Protein AF-A0A0A9D2J5-F1 (afdb_monomer_lite)

Radius of gyration: 29.18 Å; chains: 1; bounding box: 67×27×82 Å

Organism: Arundo donax (NCBI:txid35708)

Foldseek 3Di:
DDLVVVLVVLVVVLVVLVCVLVVCCVVLPDDDDPDPPDDDPVRPDPPVPVPDDDDDDDDPDDDDDPPPPDPPDDPDPDNDPSVVVSVVSVVVSVVSVVVSVVSVVPPPPQDVVNVVVVD

Structure (mmCIF, N/CA/C/O backbone):
data_AF-A0A0A9D2J5-F1
#
_entry.id   AF-A0A0A9D2J5-F1
#
loop_
_atom_site.group_PDB
_atom_site.id
_atom_site.type_symbol
_atom_site.label_atom_id
_atom_site.label_alt_id
_atom_site.label_comp_id
_atom_site.label_asym_id
_atom_site.label_entity_id
_atom_site.label_seq_id
_atom_site.pdbx_PDB_ins_code
_atom_site.Cartn_x
_atom_site.Cartn_y
_atom_site.Cartn_z
_atom_site.occupancy
_atom_site.B_iso_or_equiv
_atom_site.auth_seq_id
_atom_site.auth_comp_id
_atom_site.auth_asym_id
_atom_site.auth_atom_id
_atom_site.pdbx_PDB_model_num
ATOM 1 N N . MET A 1 1 ? 5.545 9.152 -17.303 1.00 72.62 1 MET A N 1
ATOM 2 C CA . MET A 1 1 ? 6.116 9.097 -15.942 1.00 72.62 1 MET A CA 1
ATOM 3 C C . MET A 1 1 ? 7.124 7.967 -15.916 1.00 72.62 1 MET A C 1
ATOM 5 O O . MET A 1 1 ? 6.853 6.948 -16.540 1.00 72.62 1 MET A O 1
ATOM 9 N N . ASP A 1 2 ? 8.265 8.151 -15.259 1.00 88.00 2 ASP A N 1
ATOM 10 C CA . ASP A 1 2 ? 9.249 7.078 -15.087 1.00 88.00 2 ASP A CA 1
ATOM 11 C C . ASP A 1 2 ? 8.707 5.991 -14.137 1.00 88.00 2 ASP A C 1
ATOM 13 O O . ASP A 1 2 ? 7.844 6.268 -13.295 1.00 88.00 2 ASP A O 1
ATOM 17 N N . ILE A 1 3 ? 9.156 4.744 -14.294 1.00 83.62 3 ILE A N 1
ATOM 18 C CA . ILE A 1 3 ? 8.702 3.625 -13.455 1.00 83.62 3 ILE A CA 1
ATOM 19 C C . ILE A 1 3 ? 9.200 3.744 -12.010 1.00 83.62 3 ILE A C 1
ATOM 21 O O . ILE A 1 3 ? 8.486 3.370 -11.080 1.00 83.62 3 ILE A O 1
ATOM 25 N N . ILE A 1 4 ? 10.371 4.349 -11.801 1.00 85.38 4 ILE A N 1
ATOM 26 C CA . ILE A 1 4 ? 10.908 4.623 -10.467 1.00 85.38 4 ILE A CA 1
ATOM 27 C C . ILE A 1 4 ? 10.056 5.689 -9.771 1.00 85.38 4 ILE A C 1
ATOM 29 O O . ILE A 1 4 ? 9.736 5.536 -8.593 1.00 85.38 4 ILE A O 1
ATOM 33 N N . THR A 1 5 ? 9.605 6.724 -10.491 1.00 90.94 5 THR A N 1
ATOM 34 C CA . THR A 1 5 ? 8.662 7.714 -9.938 1.00 90.94 5 THR A CA 1
ATOM 35 C C . THR A 1 5 ? 7.333 7.064 -9.544 1.00 90.94 5 THR A C 1
ATOM 37 O O . THR A 1 5 ? 6.825 7.334 -8.459 1.00 90.94 5 THR A O 1
ATOM 40 N N . GLN A 1 6 ? 6.803 6.157 -10.372 1.00 89.88 6 GLN A N 1
ATOM 41 C CA . GLN A 1 6 ? 5.573 5.417 -10.055 1.00 89.88 6 GLN A CA 1
ATOM 42 C C . GLN A 1 6 ? 5.732 4.513 -8.825 1.00 89.88 6 GLN A C 1
ATOM 44 O O . GLN A 1 6 ? 4.824 4.446 -8.002 1.00 89.88 6 GLN A O 1
ATOM 49 N N . LEU A 1 7 ? 6.882 3.852 -8.656 1.00 92.00 7 LEU A N 1
ATOM 50 C CA . LEU A 1 7 ? 7.167 3.049 -7.461 1.00 92.00 7 LEU A CA 1
ATOM 51 C C . LEU A 1 7 ? 7.206 3.897 -6.187 1.00 92.00 7 LEU A C 1
ATOM 53 O O . LEU A 1 7 ? 6.653 3.494 -5.164 1.00 92.00 7 LEU A O 1
ATOM 57 N N . GLN A 1 8 ? 7.833 5.071 -6.247 1.00 92.06 8 GLN A N 1
ATOM 58 C CA . GLN A 1 8 ? 7.890 5.994 -5.112 1.00 92.06 8 GLN A CA 1
ATOM 59 C C . GLN A 1 8 ? 6.495 6.495 -4.726 1.00 92.06 8 GLN A C 1
ATOM 61 O O . GLN A 1 8 ? 6.142 6.498 -3.546 1.00 92.06 8 GLN A O 1
ATOM 66 N N . GLU A 1 9 ? 5.682 6.868 -5.714 1.00 93.31 9 GLU A N 1
ATOM 67 C CA . GLU A 1 9 ? 4.307 7.309 -5.484 1.00 93.31 9 GLU A CA 1
ATOM 68 C C . GLU A 1 9 ? 3.436 6.177 -4.916 1.00 93.31 9 GLU A C 1
ATOM 70 O O . GLU A 1 9 ? 2.738 6.380 -3.921 1.00 93.31 9 GLU A O 1
ATOM 75 N N . GLN A 1 10 ? 3.555 4.959 -5.458 1.00 93.44 10 GLN A N 1
ATOM 76 C CA . GLN A 1 10 ? 2.813 3.790 -4.979 1.00 93.44 10 GLN A CA 1
ATOM 77 C C . GLN A 1 10 ? 3.193 3.400 -3.542 1.00 93.44 10 GLN A C 1
ATOM 79 O O . GLN A 1 10 ? 2.319 3.012 -2.763 1.00 93.44 10 GLN A O 1
ATOM 84 N N . LEU A 1 11 ? 4.472 3.518 -3.162 1.00 93.25 11 LEU A N 1
ATOM 85 C CA . LEU A 1 11 ? 4.921 3.299 -1.781 1.00 93.25 11 LEU A CA 1
ATOM 86 C C . LEU A 1 11 ? 4.365 4.354 -0.823 1.00 93.25 11 LEU A C 1
ATOM 88 O O . LEU A 1 11 ? 3.967 4.023 0.298 1.00 93.25 11 LEU A O 1
ATOM 92 N N . ASN A 1 12 ? 4.312 5.612 -1.256 1.00 94.19 12 ASN A N 1
ATOM 93 C CA . ASN A 1 12 ? 3.734 6.692 -0.469 1.00 94.19 12 ASN A CA 1
ATOM 94 C C . ASN A 1 12 ? 2.222 6.483 -0.262 1.00 94.19 12 ASN A C 1
ATOM 96 O O . ASN A 1 12 ? 1.739 6.565 0.867 1.00 94.19 12 ASN A O 1
ATOM 100 N N . GLU A 1 13 ? 1.490 6.115 -1.320 1.00 93.31 13 GLU A N 1
ATOM 101 C CA . GLU A 1 13 ? 0.069 5.749 -1.246 1.00 93.31 13 GLU A CA 1
ATOM 102 C C . GLU A 1 13 ? -0.148 4.582 -0.272 1.00 93.31 13 GLU A C 1
ATOM 104 O O . GLU A 1 13 ? -0.966 4.678 0.644 1.00 93.31 13 GLU A O 1
ATOM 109 N N . MET A 1 14 ? 0.632 3.504 -0.409 1.00 91.88 14 MET A N 1
ATOM 110 C CA . MET A 1 14 ? 0.515 2.330 0.458 1.00 91.88 14 MET A CA 1
ATOM 111 C C . MET A 1 14 ? 0.788 2.678 1.926 1.00 91.88 14 MET A C 1
ATOM 113 O O . MET A 1 14 ? 0.089 2.191 2.814 1.00 91.88 14 MET A O 1
ATOM 117 N N . SER A 1 15 ? 1.750 3.568 2.181 1.00 90.50 15 SER A N 1
ATOM 118 C CA . SER A 1 15 ? 2.065 4.055 3.527 1.00 90.50 15 SER A CA 1
ATOM 119 C C . SER A 1 15 ? 0.897 4.835 4.134 1.00 90.50 15 SER A C 1
ATOM 121 O O . SER A 1 15 ? 0.511 4.569 5.274 1.00 90.50 15 SER A O 1
ATOM 123 N N . MET A 1 16 ? 0.282 5.748 3.375 1.00 91.94 16 MET A N 1
ATOM 124 C CA . MET A 1 16 ? -0.894 6.488 3.846 1.00 91.94 16 MET A CA 1
ATOM 125 C C . MET A 1 16 ? -2.078 5.557 4.113 1.00 91.94 16 MET A C 1
ATOM 1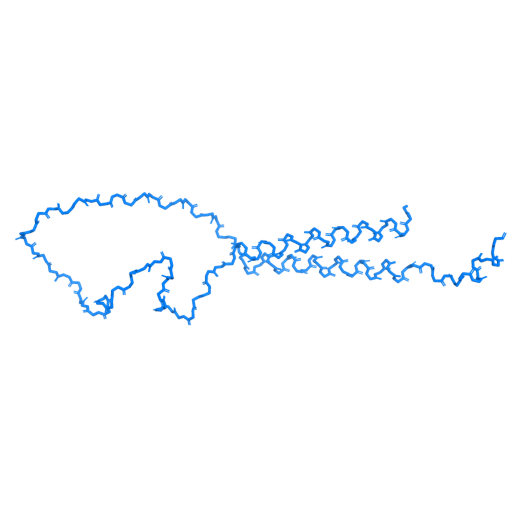27 O O . MET A 1 16 ? -2.725 5.670 5.155 1.00 91.94 16 MET A O 1
ATOM 131 N N . VAL A 1 17 ? -2.357 4.622 3.200 1.00 91.06 17 VAL A N 1
ATOM 132 C CA . VAL A 1 17 ? -3.449 3.650 3.354 1.00 91.06 17 VAL A CA 1
ATOM 133 C C . VAL A 1 17 ? -3.217 2.797 4.598 1.00 91.06 17 VAL A C 1
ATOM 135 O O . VAL A 1 17 ? -4.124 2.666 5.419 1.00 91.06 17 VAL A O 1
ATOM 138 N N . ALA A 1 18 ? -2.005 2.274 4.791 1.00 89.62 18 ALA A N 1
ATOM 139 C CA . ALA A 1 18 ? -1.669 1.451 5.945 1.00 89.62 18 ALA A CA 1
ATOM 140 C C . ALA A 1 18 ? -1.841 2.220 7.263 1.00 89.62 18 ALA A C 1
ATOM 142 O O . ALA A 1 18 ? -2.593 1.777 8.131 1.00 89.62 18 ALA A O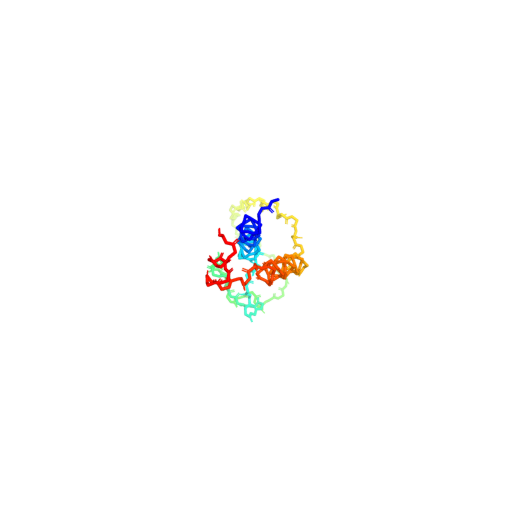 1
ATOM 143 N N . VAL A 1 19 ? -1.209 3.389 7.409 1.00 90.38 19 VAL A N 1
ATOM 144 C CA . VAL A 1 19 ? -1.257 4.165 8.662 1.00 90.38 19 VAL A CA 1
ATOM 145 C C . VAL A 1 19 ? -2.686 4.587 9.005 1.00 90.38 19 VAL A C 1
ATOM 147 O O . VAL A 1 19 ? -3.092 4.468 10.161 1.00 90.38 19 VAL A O 1
ATOM 150 N N . ASN A 1 20 ? -3.485 4.994 8.016 1.00 89.75 20 ASN A N 1
ATOM 151 C CA . ASN A 1 20 ? -4.892 5.327 8.243 1.00 89.75 20 ASN A CA 1
ATOM 152 C C . ASN A 1 20 ? -5.726 4.091 8.614 1.00 89.75 20 ASN A C 1
ATOM 154 O O . ASN A 1 20 ? -6.565 4.157 9.514 1.00 89.75 20 ASN A O 1
ATOM 158 N N . THR A 1 21 ? -5.472 2.946 7.977 1.00 85.88 21 THR A N 1
ATOM 159 C CA . THR A 1 21 ? -6.164 1.686 8.289 1.00 85.88 21 THR A CA 1
ATOM 160 C C . THR A 1 21 ? -5.871 1.237 9.719 1.00 85.88 21 THR A C 1
ATOM 162 O O . THR A 1 21 ? -6.793 0.977 10.488 1.00 85.88 21 THR A O 1
ATOM 165 N N . PHE A 1 22 ? -4.598 1.192 10.116 1.00 85.81 22 PHE A N 1
ATOM 166 C CA . PHE A 1 22 ? -4.214 0.779 11.467 1.00 85.81 22 PHE A CA 1
ATOM 167 C C . PHE A 1 22 ? -4.609 1.810 12.527 1.00 85.81 22 PHE A C 1
ATOM 169 O O . PHE A 1 22 ? -5.030 1.426 13.617 1.00 85.81 22 PHE A O 1
ATOM 176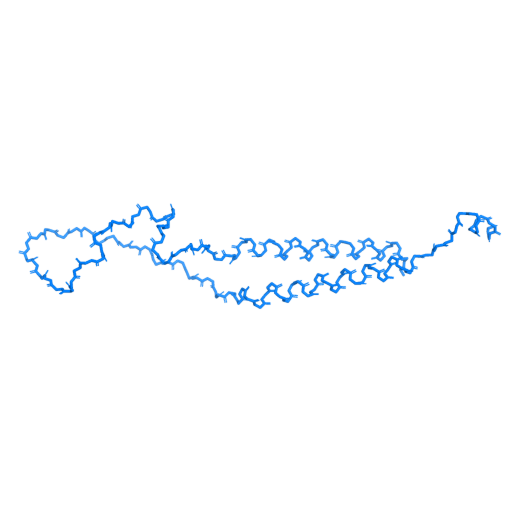 N N . GLY A 1 23 ? -4.506 3.104 12.220 1.00 85.69 23 GLY A N 1
ATOM 177 C CA . GLY A 1 23 ? -4.887 4.175 13.138 1.00 85.69 23 GLY A CA 1
ATOM 178 C C . GLY A 1 23 ? -6.385 4.180 13.442 1.00 85.69 23 GLY A C 1
ATOM 179 O O . GLY A 1 23 ? -6.771 4.275 14.605 1.00 85.69 23 GLY A O 1
ATOM 180 N N . THR A 1 24 ? -7.231 4.015 12.420 1.00 83.12 24 THR A N 1
ATOM 181 C CA . THR A 1 24 ? -8.692 3.919 12.608 1.00 83.12 24 THR A CA 1
ATOM 182 C C . THR A 1 24 ? -9.082 2.653 13.366 1.00 83.12 24 THR A C 1
ATOM 184 O O . THR A 1 24 ? -9.884 2.723 14.290 1.00 83.12 24 THR A O 1
ATOM 187 N N . LEU A 1 25 ? -8.442 1.518 13.070 1.00 82.88 25 LEU A N 1
ATOM 188 C CA . LEU A 1 25 ? -8.645 0.276 13.819 1.00 82.88 25 LEU A CA 1
ATOM 189 C C . LEU A 1 25 ? -8.306 0.410 15.306 1.00 82.88 25 LEU A C 1
ATOM 191 O O . LEU A 1 25 ? -9.062 -0.066 16.142 1.00 82.88 25 LEU A O 1
ATOM 195 N N . GLN A 1 26 ? -7.187 1.049 15.649 1.00 81.88 26 GLN A N 1
ATOM 196 C CA . GLN A 1 26 ? -6.786 1.215 17.050 1.00 81.88 26 GLN A CA 1
ATOM 197 C C . GLN A 1 26 ? -7.664 2.219 17.794 1.00 81.88 26 GLN A C 1
ATOM 199 O O . GLN A 1 26 ? -7.969 2.012 18.965 1.00 81.88 26 GLN A O 1
ATOM 204 N N . ARG A 1 27 ? -8.055 3.310 17.126 1.00 82.00 27 ARG A N 1
ATOM 205 C CA . ARG A 1 27 ? -8.852 4.371 17.745 1.00 82.00 27 ARG A CA 1
ATOM 206 C C . ARG A 1 27 ? -10.296 3.945 17.974 1.00 82.00 27 ARG A C 1
ATOM 208 O O . ARG A 1 27 ? -10.861 4.269 19.012 1.00 82.00 27 ARG A O 1
ATOM 215 N N . ASP A 1 28 ? -10.881 3.267 16.993 1.00 77.56 28 ASP A N 1
ATOM 216 C CA . ASP A 1 28 ? -12.315 2.995 16.976 1.00 77.56 28 ASP A CA 1
ATOM 217 C C . ASP A 1 28 ? -12.645 1.578 17.490 1.00 77.56 28 ASP A C 1
ATOM 219 O O . ASP A 1 28 ? -13.816 1.216 17.567 1.00 77.56 28 ASP A O 1
ATOM 223 N N . ALA A 1 29 ? -11.647 0.771 17.885 1.00 71.62 29 ALA A N 1
ATOM 224 C CA . ALA A 1 29 ? -11.882 -0.556 18.452 1.00 71.62 29 ALA A CA 1
ATOM 225 C C . ALA A 1 29 ? -12.644 -0.479 19.791 1.00 71.62 29 ALA A C 1
ATOM 227 O O . ALA A 1 29 ? -12.196 0.202 20.720 1.00 71.62 29 ALA A O 1
ATOM 228 N N . PRO A 1 30 ? -13.762 -1.217 19.944 1.00 70.31 30 PRO A N 1
ATOM 229 C CA . PRO A 1 30 ? -14.464 -1.284 21.212 1.00 70.31 30 PRO A CA 1
ATOM 230 C C . PRO A 1 30 ? -13.592 -1.995 22.260 1.00 70.31 30 PRO A C 1
ATOM 232 O O . PRO A 1 30 ? -12.802 -2.881 21.912 1.00 70.31 30 PRO A O 1
ATOM 235 N N . PRO A 1 31 ? -13.750 -1.670 23.555 1.00 70.94 31 PRO A N 1
ATOM 236 C CA . PRO A 1 31 ? -13.042 -2.369 24.616 1.00 70.94 31 PRO A CA 1
ATOM 237 C C . PRO A 1 31 ? -13.336 -3.869 24.558 1.00 70.94 31 PRO A C 1
ATOM 239 O O . PRO A 1 31 ? -14.487 -4.298 24.661 1.00 70.94 31 PRO A O 1
ATOM 242 N N . VAL A 1 32 ? -12.290 -4.686 24.438 1.00 72.38 32 VAL A N 1
ATOM 243 C CA . VAL A 1 32 ? -12.433 -6.142 24.511 1.00 72.38 32 VAL A CA 1
ATOM 244 C C . VAL A 1 32 ? -12.791 -6.515 25.951 1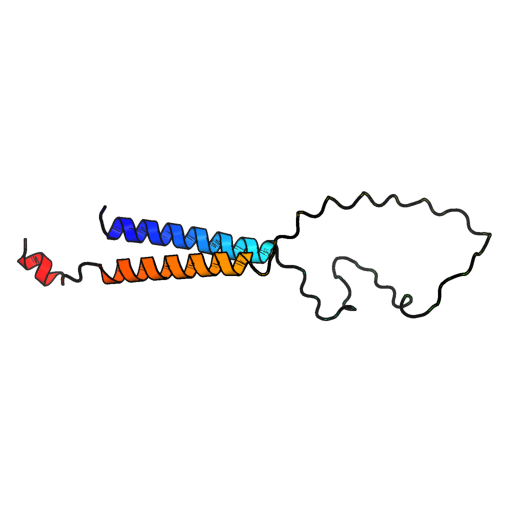.00 72.38 32 VAL A C 1
ATOM 246 O O . VAL A 1 32 ? -11.975 -6.404 26.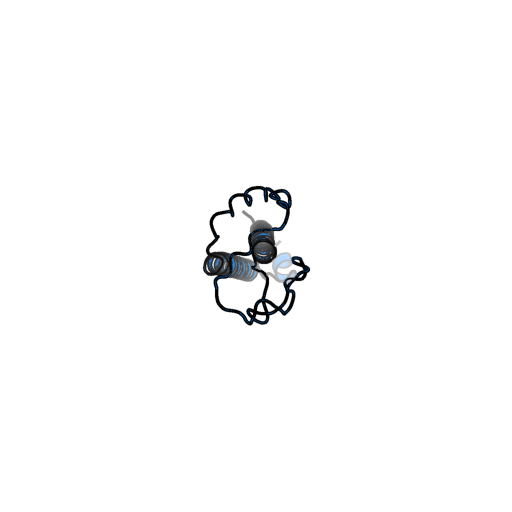867 1.00 72.38 32 VAL A O 1
ATOM 249 N N . ARG A 1 33 ? -14.038 -6.938 26.172 1.00 71.69 33 ARG A N 1
ATOM 250 C CA . ARG A 1 33 ? -14.508 -7.484 27.451 1.00 71.69 33 ARG A CA 1
ATOM 251 C C . ARG A 1 33 ? -14.277 -8.997 27.434 1.00 71.69 33 ARG A C 1
ATOM 253 O O . ARG A 1 33 ? -14.850 -9.685 26.597 1.00 71.69 33 ARG A O 1
ATOM 260 N N . LEU A 1 34 ? -13.476 -9.530 28.364 1.00 73.06 34 LEU A N 1
ATOM 261 C CA . LEU A 1 34 ? -13.289 -10.988 28.498 1.00 73.06 34 LEU A CA 1
ATOM 262 C C . LEU A 1 34 ? -14.589 -11.714 28.894 1.00 73.06 34 LEU A C 1
ATOM 264 O O . LEU A 1 34 ? -14.742 -12.905 28.645 1.00 73.06 34 LEU A O 1
ATOM 268 N N . SER A 1 35 ? -15.519 -10.996 29.524 1.00 66.50 35 SER A N 1
ATOM 269 C CA . SER A 1 35 ? -16.842 -11.477 29.924 1.00 66.50 35 SER A CA 1
ATOM 270 C C . SER A 1 35 ? -17.748 -10.284 30.230 1.00 66.50 35 SER A C 1
ATOM 272 O O . SER A 1 35 ? -17.239 -9.237 30.640 1.00 66.50 35 SER A O 1
ATOM 274 N N . ASN A 1 36 ? -19.071 -10.454 30.128 1.00 66.62 36 ASN A N 1
ATOM 275 C CA . ASN A 1 36 ? -20.054 -9.420 30.490 1.00 66.62 36 ASN A CA 1
ATOM 276 C C . ASN A 1 36 ? -19.892 -8.876 31.920 1.00 66.62 36 ASN A C 1
ATOM 278 O O . ASN A 1 36 ? -20.292 -7.749 32.183 1.00 66.62 36 ASN A O 1
ATOM 282 N N . SER A 1 37 ? -19.312 -9.657 32.832 1.00 63.44 37 SER A N 1
ATOM 283 C CA . SER A 1 37 ? -19.140 -9.288 34.243 1.00 63.44 37 SER A CA 1
ATOM 284 C C . SER A 1 37 ? -17.726 -8.819 34.594 1.00 63.44 37 SER A C 1
ATOM 286 O O . SER A 1 37 ? -17.422 -8.656 35.773 1.00 63.44 37 SER A O 1
ATOM 288 N N . TYR A 1 38 ? -16.837 -8.619 33.613 1.00 62.44 38 TYR A N 1
ATOM 289 C CA . TYR A 1 38 ? -15.511 -8.084 33.919 1.00 62.44 38 TYR A CA 1
ATOM 290 C C . TYR A 1 38 ? -15.660 -6.608 34.325 1.00 62.44 38 TYR A C 1
ATOM 292 O O . TYR A 1 38 ? -16.338 -5.868 33.607 1.00 62.44 38 TYR A O 1
ATOM 300 N N . PRO A 1 39 ? -15.064 -6.156 35.442 1.00 61.09 39 PRO A N 1
ATOM 301 C CA . PRO A 1 39 ? -15.120 -4.756 35.853 1.00 61.09 39 PRO A CA 1
ATOM 302 C C . PRO A 1 39 ? -14.506 -3.868 34.767 1.00 61.09 39 PRO A C 1
ATOM 304 O O . PRO A 1 39 ? -13.524 -4.232 34.112 1.00 61.09 39 PRO A O 1
ATOM 307 N N . ASP A 1 40 ? -15.120 -2.729 34.472 1.00 63.84 40 ASP A N 1
ATOM 308 C CA . ASP A 1 40 ? -14.488 -1.748 33.593 1.00 63.84 40 ASP A CA 1
ATOM 309 C C . ASP A 1 40 ? -13.375 -1.054 34.393 1.00 63.84 40 ASP A C 1
ATOM 311 O O . ASP A 1 40 ? -13.660 -0.505 35.455 1.00 63.84 40 ASP A O 1
ATOM 315 N N . PRO A 1 41 ? -12.104 -1.100 33.956 1.00 65.19 41 PRO A N 1
ATOM 316 C CA . PRO A 1 41 ? -11.017 -0.451 34.687 1.00 65.19 41 PRO A CA 1
ATOM 317 C C . PRO A 1 41 ? -11.203 1.072 34.791 1.00 65.19 41 PRO A C 1
ATOM 319 O O . PRO A 1 41 ? -10.632 1.687 35.689 1.00 65.19 41 PRO A O 1
ATOM 322 N N . LEU A 1 42 ? -12.008 1.674 33.907 1.00 66.00 42 LEU A N 1
ATOM 323 C CA . LEU A 1 42 ? -12.384 3.087 33.955 1.00 66.00 42 LEU A CA 1
ATOM 324 C C . LEU A 1 42 ? -13.677 3.332 34.750 1.00 66.00 42 LEU A C 1
ATOM 326 O O . LEU A 1 42 ? -13.990 4.484 35.045 1.00 66.00 42 LEU A O 1
ATOM 330 N N . ASN A 1 43 ? -14.401 2.273 35.136 1.00 58.69 43 ASN A N 1
ATOM 331 C CA . ASN A 1 43 ? -15.574 2.336 36.006 1.00 58.69 43 ASN A CA 1
ATOM 332 C C . ASN A 1 43 ? -15.279 1.596 37.329 1.00 58.69 43 ASN A C 1
ATOM 334 O O . ASN A 1 43 ? -15.634 0.423 37.477 1.00 58.69 43 ASN A O 1
ATOM 338 N N . PRO A 1 44 ? -14.642 2.262 38.312 1.00 55.16 44 PRO A N 1
ATOM 339 C CA . PRO A 1 44 ? -14.086 1.639 39.518 1.00 55.16 44 PRO A CA 1
ATOM 340 C C . PRO A 1 44 ? -15.115 1.047 40.501 1.00 55.16 44 PRO A C 1
ATOM 342 O O . PRO A 1 44 ? -14.751 0.739 41.632 1.00 55.16 44 PRO A O 1
ATOM 345 N N . ASN A 1 45 ? -16.384 0.868 40.116 1.00 54.03 45 ASN A N 1
ATOM 346 C CA . ASN A 1 45 ? -17.402 0.342 41.017 1.00 54.03 45 ASN A CA 1
ATOM 347 C C . ASN A 1 45 ? -18.383 -0.643 40.357 1.00 54.03 45 ASN A C 1
ATOM 349 O O . ASN A 1 45 ? -19.476 -0.249 39.950 1.00 54.03 45 ASN A O 1
ATOM 353 N N . PRO A 1 46 ? -18.078 -1.948 40.352 1.00 48.97 46 PRO A N 1
ATOM 354 C CA . PRO A 1 46 ? -19.077 -2.973 40.563 1.00 48.97 46 PRO A CA 1
ATOM 355 C C . PRO A 1 46 ? -19.013 -3.342 42.047 1.00 48.97 46 PRO A C 1
ATOM 357 O O . PRO A 1 46 ? -18.193 -4.163 42.458 1.00 48.97 46 PRO A O 1
ATOM 360 N N . SER A 1 47 ? -19.836 -2.714 42.888 1.00 48.69 47 SER A N 1
ATOM 361 C CA . SER A 1 47 ? -20.095 -3.314 44.198 1.00 48.69 47 SER A CA 1
ATOM 362 C C . SER A 1 47 ? -20.789 -4.663 43.941 1.00 48.69 47 SER A C 1
ATOM 364 O O . SER A 1 47 ? -21.770 -4.689 43.197 1.00 48.69 47 SER A O 1
ATOM 366 N N . PRO A 1 48 ? -20.301 -5.781 44.501 1.00 48.50 48 PRO A N 1
ATOM 367 C CA . PRO A 1 48 ? -20.807 -7.128 44.211 1.00 48.50 48 PRO A CA 1
ATOM 368 C C . PRO A 1 48 ? -22.225 -7.428 44.747 1.00 48.50 48 PRO A C 1
ATOM 370 O O . PRO A 1 48 ? -22.640 -8.583 44.746 1.00 48.50 48 PRO A O 1
ATOM 373 N N . ASP A 1 49 ? -22.995 -6.419 45.161 1.00 45.19 49 ASP A N 1
ATOM 374 C CA . ASP A 1 49 ? -24.330 -6.579 45.752 1.00 45.19 49 ASP A CA 1
ATOM 375 C C . ASP A 1 49 ? -25.501 -6.431 44.757 1.00 45.19 49 ASP A C 1
ATOM 377 O O . ASP A 1 49 ? -26.637 -6.748 45.106 1.00 45.19 49 ASP A O 1
ATOM 381 N N . ASP A 1 50 ? -25.265 -6.040 43.497 1.00 48.78 50 ASP A N 1
ATOM 382 C CA . ASP A 1 50 ? -26.337 -5.893 42.486 1.00 48.78 50 ASP A CA 1
ATOM 383 C C . ASP A 1 50 ? -26.622 -7.192 41.699 1.00 48.78 50 ASP A C 1
ATOM 385 O O . ASP A 1 50 ? -27.149 -7.182 40.596 1.00 48.78 50 ASP A O 1
ATOM 389 N N . ALA A 1 51 ? -26.246 -8.357 42.232 1.00 47.72 51 ALA A N 1
ATOM 390 C CA . ALA A 1 51 ? -26.605 -9.648 41.631 1.00 47.72 51 ALA A CA 1
ATOM 391 C C . ALA A 1 51 ? -27.788 -10.327 42.335 1.00 47.72 51 ALA A C 1
ATOM 393 O O . ALA A 1 51 ? -28.205 -11.413 41.931 1.00 47.72 51 ALA A O 1
ATOM 394 N N . SER A 1 52 ? -28.337 -9.749 43.409 1.00 41.56 52 SER A N 1
ATOM 395 C CA . SER A 1 52 ? -29.423 -10.387 44.159 1.00 41.56 52 SER A CA 1
ATOM 396 C C . SER A 1 52 ? -30.230 -9.398 45.002 1.00 41.56 52 SER A C 1
ATOM 398 O O . SER A 1 52 ? -30.004 -9.297 46.205 1.00 41.56 52 SER A O 1
ATOM 400 N N . LYS A 1 53 ? -31.248 -8.751 44.413 1.00 34.72 53 LYS A N 1
ATOM 401 C CA . LYS A 1 53 ? -32.571 -8.611 45.058 1.00 34.72 53 LYS A CA 1
ATOM 402 C C . LYS A 1 53 ? -33.652 -8.093 44.095 1.00 34.72 53 LYS A C 1
ATOM 404 O O . LYS A 1 53 ? -33.355 -7.267 43.238 1.00 34.72 53 LYS A O 1
ATOM 409 N N . PRO A 1 54 ? -34.908 -8.568 44.222 1.00 36.03 54 PRO A N 1
ATOM 410 C CA . PRO A 1 54 ? -36.019 -8.099 43.404 1.00 36.03 54 PRO A CA 1
ATOM 411 C C . PRO A 1 54 ? -36.366 -6.644 43.727 1.00 36.03 54 PRO A C 1
ATOM 413 O O . PRO A 1 54 ? -36.182 -6.174 44.849 1.00 36.03 54 PRO A O 1
ATOM 416 N N . GLN A 1 55 ? -36.920 -5.971 42.723 1.00 44.88 55 GLN A N 1
ATOM 417 C CA . GLN A 1 55 ? -37.549 -4.658 42.805 1.00 44.88 55 GLN A CA 1
ATOM 418 C C . GLN A 1 55 ? -38.488 -4.502 44.022 1.00 44.88 55 GLN A C 1
ATOM 420 O O . GLN A 1 55 ? -39.170 -5.444 44.420 1.00 44.88 55 GLN A O 1
ATOM 425 N N . ALA A 1 56 ? -38.590 -3.245 44.475 1.00 41.97 56 ALA A N 1
ATOM 426 C CA . ALA A 1 56 ? -39.563 -2.654 45.403 1.00 41.97 56 ALA A CA 1
ATOM 427 C C . ALA A 1 56 ? -39.276 -2.759 46.915 1.00 41.97 56 ALA A C 1
ATOM 429 O O . ALA A 1 56 ? -39.619 -3.740 47.565 1.00 41.97 56 ALA A O 1
ATOM 430 N N . GLN A 1 57 ? -38.813 -1.647 47.508 1.00 36.22 57 GLN A N 1
ATOM 431 C CA . GLN A 1 57 ? -39.321 -1.207 48.813 1.00 36.22 57 GLN A CA 1
ATOM 432 C C . GLN A 1 57 ? -39.086 0.292 49.055 1.00 36.22 57 GLN A C 1
ATOM 434 O O . GLN A 1 57 ? -37.964 0.785 49.132 1.00 36.22 57 GLN A O 1
ATOM 439 N N . THR A 1 58 ? -40.199 1.012 49.159 1.00 40.31 58 THR A N 1
ATOM 440 C CA . THR A 1 58 ? -40.326 2.394 49.620 1.00 40.31 58 THR A CA 1
ATOM 441 C C . THR A 1 58 ? -39.986 2.485 51.110 1.00 40.31 58 THR A C 1
ATOM 443 O O . THR A 1 58 ? -40.736 1.945 51.921 1.00 40.31 58 THR A O 1
ATOM 446 N N . ASN A 1 59 ? -38.931 3.214 51.484 1.00 35.09 59 ASN A N 1
ATOM 447 C CA . ASN A 1 59 ? -38.705 3.623 52.874 1.00 35.09 59 ASN A CA 1
ATOM 448 C C . ASN A 1 59 ? -38.850 5.154 53.004 1.00 35.09 59 ASN A C 1
ATOM 450 O O . ASN A 1 59 ? -38.019 5.891 52.468 1.00 35.09 59 ASN A O 1
ATOM 454 N N . PRO A 1 60 ? -39.892 5.654 53.696 1.00 41.62 60 PRO A N 1
ATOM 455 C CA . PRO A 1 60 ? -40.076 7.075 53.965 1.00 41.62 60 PRO A CA 1
ATOM 456 C C . PRO A 1 60 ? -39.233 7.472 55.185 1.00 41.62 60 PRO A C 1
ATOM 458 O O . PRO A 1 60 ? -39.604 7.158 56.313 1.00 41.62 60 PRO A O 1
ATOM 461 N N . GLY A 1 61 ? -38.090 8.142 54.990 1.00 45.72 61 GLY A N 1
ATOM 462 C CA . GLY A 1 61 ? -37.344 8.673 56.143 1.00 45.72 61 GLY A CA 1
ATOM 463 C C . GLY A 1 61 ? -35.852 8.976 56.007 1.00 45.72 61 GLY A C 1
ATOM 464 O O . GLY A 1 61 ? -35.190 9.044 57.036 1.00 45.72 61 GLY A O 1
ATOM 465 N N . ALA A 1 62 ? -35.296 9.176 54.808 1.00 37.56 62 ALA A N 1
ATOM 466 C CA . ALA A 1 62 ? -33.926 9.680 54.655 1.00 37.56 62 ALA A CA 1
ATOM 467 C C . ALA A 1 62 ? -33.931 11.015 53.885 1.00 37.56 62 ALA A C 1
ATOM 469 O O . ALA A 1 62 ? -34.688 11.140 52.918 1.00 37.56 62 ALA A O 1
ATOM 470 N N . PRO A 1 63 ? -33.138 12.024 54.305 1.00 45.53 63 PRO A N 1
ATOM 471 C CA . PRO A 1 63 ? -33.072 13.312 53.621 1.00 45.53 63 PRO A CA 1
ATOM 472 C C . PRO A 1 63 ? -32.582 13.124 52.175 1.00 45.53 63 PRO A C 1
ATOM 474 O O . PRO A 1 63 ? -31.764 12.234 51.925 1.00 45.53 63 PRO A O 1
ATOM 477 N N . PRO A 1 64 ? -33.064 13.930 51.212 1.00 42.06 64 PRO A N 1
ATOM 478 C CA . PRO A 1 64 ? -32.690 13.766 49.816 1.00 42.06 64 PRO A CA 1
ATOM 479 C C . PRO A 1 64 ? -31.190 14.033 49.660 1.00 42.06 64 PRO A C 1
ATOM 481 O O . PRO A 1 64 ? -30.715 15.141 49.910 1.00 42.06 64 PRO A O 1
ATOM 484 N N . ALA A 1 65 ? -30.438 13.013 49.243 1.00 50.41 65 ALA A N 1
ATOM 485 C CA . ALA A 1 65 ? -29.112 13.231 48.688 1.00 50.41 65 ALA A CA 1
ATOM 486 C C . ALA A 1 65 ? -29.270 14.092 47.420 1.00 50.41 65 ALA A C 1
ATOM 488 O O . ALA A 1 65 ? -30.204 13.854 46.644 1.00 50.41 65 ALA A O 1
ATOM 489 N N . PRO A 1 66 ? -28.417 15.108 47.206 1.00 42.38 66 PRO A N 1
ATOM 490 C CA . PRO A 1 66 ? -28.534 15.970 46.043 1.00 42.38 66 PRO A CA 1
ATOM 491 C C . PRO A 1 66 ? -28.434 15.121 44.775 1.00 42.38 66 PRO A C 1
ATOM 493 O O . PRO A 1 66 ? -27.509 14.324 44.622 1.00 42.38 66 PRO A O 1
ATOM 496 N N . LEU A 1 67 ? -29.409 15.299 43.883 1.00 42.00 67 LEU A N 1
ATOM 497 C CA . LEU A 1 67 ? -29.413 14.750 42.534 1.00 42.00 67 LEU A CA 1
ATOM 498 C C . LEU A 1 67 ? -28.087 15.130 41.865 1.00 42.00 67 LEU A C 1
ATOM 500 O O . LEU A 1 67 ? -27.896 16.284 41.478 1.00 42.00 67 LEU A O 1
ATOM 504 N N . GLN A 1 68 ? -27.154 14.184 41.750 1.00 49.50 68 GLN A N 1
ATOM 505 C CA . GLN A 1 68 ? -26.011 14.378 40.872 1.00 49.50 68 GLN A CA 1
ATOM 506 C C . GLN A 1 68 ? -26.550 14.361 39.447 1.00 49.50 68 GLN A C 1
ATOM 508 O O . GLN A 1 68 ? -26.889 13.316 38.896 1.00 49.50 68 GLN A O 1
ATOM 513 N N . VAL A 1 69 ? -26.688 15.558 38.883 1.00 39.28 69 VAL A N 1
ATOM 514 C CA . VAL A 1 69 ? -26.969 15.779 37.471 1.00 39.28 69 VAL A CA 1
ATOM 515 C C . VAL A 1 69 ? -25.768 15.224 36.710 1.00 39.28 69 VAL A C 1
ATOM 517 O O . VAL A 1 69 ? -24.755 15.903 36.564 1.00 39.28 69 VAL A O 1
ATOM 520 N N . GLN A 1 70 ? -25.840 13.959 36.288 1.00 48.47 70 GLN A N 1
ATOM 521 C CA . GLN A 1 70 ? -24.914 13.433 35.292 1.00 48.47 70 GLN A CA 1
ATOM 522 C C . GLN A 1 70 ? -25.065 14.318 34.048 1.00 48.47 70 GLN A C 1
ATOM 524 O O . GLN A 1 70 ? -26.187 14.453 33.545 1.00 48.47 70 GLN A O 1
ATOM 529 N N . PRO A 1 71 ? -23.991 14.971 33.568 1.00 50.56 71 PRO A N 1
ATOM 530 C CA . PRO A 1 71 ? -24.036 15.666 32.293 1.00 50.56 71 PRO A CA 1
ATOM 531 C C . PRO A 1 71 ? -24.520 14.677 31.225 1.00 50.56 71 PRO A C 1
ATOM 533 O O . PRO A 1 71 ? -24.101 13.515 31.264 1.00 50.56 71 PRO A O 1
ATOM 536 N N . PRO A 1 72 ? -25.400 15.087 30.295 1.00 51.41 72 PRO A N 1
ATOM 537 C CA . PRO A 1 72 ? -25.807 14.219 29.201 1.00 51.41 72 PRO A CA 1
ATOM 538 C C . PRO A 1 72 ? -24.548 13.705 28.506 1.00 51.41 72 PRO A C 1
ATOM 540 O O . PRO A 1 72 ? -23.670 14.497 28.151 1.00 51.41 72 PRO A O 1
ATOM 543 N N . ALA A 1 73 ? -24.441 12.380 28.373 1.00 55.62 73 ALA A N 1
ATOM 544 C CA . ALA A 1 73 ? -23.351 11.760 27.639 1.00 55.62 73 ALA A CA 1
ATOM 545 C C . ALA A 1 73 ? -23.223 12.473 26.281 1.00 55.62 73 ALA A C 1
ATOM 547 O O . ALA A 1 73 ? -24.250 12.691 25.625 1.00 55.62 73 ALA A O 1
ATOM 548 N N . PRO A 1 74 ? -22.010 12.892 25.869 1.00 58.81 74 PRO A N 1
ATOM 549 C CA . PRO A 1 74 ? -21.828 13.488 24.556 1.00 58.81 74 PRO A CA 1
ATOM 550 C C . PRO A 1 74 ? -22.424 12.541 23.508 1.00 58.81 74 PRO A C 1
ATOM 552 O O . PRO A 1 74 ? -22.311 11.321 23.676 1.00 58.81 74 PRO A O 1
ATOM 555 N N . PRO A 1 75 ? -23.096 13.070 22.468 1.00 50.47 75 PRO A N 1
ATOM 556 C CA . PRO A 1 75 ? -23.710 12.248 21.439 1.00 50.47 75 PRO A CA 1
ATOM 557 C C . PRO A 1 75 ? -22.660 11.272 20.925 1.00 50.47 75 PRO A C 1
ATOM 559 O O . PRO A 1 75 ? -21.614 11.687 20.421 1.00 50.47 75 PRO A O 1
ATOM 562 N N . GLN A 1 76 ? -22.908 9.977 21.133 1.00 55.09 76 GLN A N 1
ATOM 563 C CA . GLN A 1 76 ? -22.016 8.959 20.613 1.00 55.09 76 GLN A CA 1
ATOM 564 C C . GLN A 1 76 ? -21.978 9.151 19.095 1.00 55.09 76 GLN A C 1
ATOM 566 O O . GLN A 1 76 ? -23.048 9.282 18.485 1.00 55.09 76 GLN A O 1
ATOM 571 N N . PRO A 1 77 ? -20.784 9.256 18.482 1.00 55.41 77 PRO A N 1
ATOM 572 C CA . PRO A 1 77 ? -20.700 9.340 17.036 1.00 55.41 77 PRO A CA 1
ATOM 573 C C . PRO A 1 77 ? -21.455 8.143 16.446 1.00 55.41 77 PRO A C 1
ATOM 575 O O . PRO A 1 77 ? -21.485 7.083 17.084 1.00 55.41 77 PRO A O 1
ATOM 578 N N . PRO A 1 78 ? -22.101 8.304 15.274 1.00 57.16 78 PRO A N 1
ATOM 579 C CA . PRO A 1 78 ? -22.783 7.198 14.617 1.00 57.16 78 PRO A CA 1
ATOM 580 C C . PRO A 1 78 ? -21.828 6.014 14.611 1.00 57.16 78 PRO A C 1
ATOM 582 O O . PRO A 1 78 ? -20.677 6.175 14.203 1.00 57.16 78 PRO A O 1
ATOM 585 N N . ALA A 1 79 ? -22.278 4.881 15.156 1.00 59.75 79 ALA A N 1
ATOM 586 C CA . ALA A 1 79 ? -21.468 3.681 15.227 1.00 59.75 79 ALA A CA 1
ATOM 587 C C . ALA A 1 79 ? -20.976 3.397 13.808 1.00 59.75 79 ALA A C 1
ATOM 589 O O . ALA A 1 79 ? -21.761 3.027 12.934 1.00 59.75 79 ALA A O 1
ATOM 590 N N . LEU A 1 80 ? -19.692 3.669 13.559 1.00 60.22 80 LEU A N 1
ATOM 591 C CA . LEU A 1 80 ? -19.026 3.202 12.358 1.00 60.22 80 LEU A CA 1
ATOM 592 C C . LEU A 1 80 ? -19.291 1.703 12.320 1.00 60.22 80 LEU A C 1
ATOM 594 O O . LEU A 1 80 ? -19.177 1.037 13.349 1.00 60.22 80 LEU A O 1
ATOM 598 N N . ASP A 1 81 ? -19.691 1.171 11.171 1.00 65.88 81 ASP A N 1
ATOM 599 C CA . ASP A 1 81 ? -19.757 -0.274 11.025 1.00 65.88 81 ASP A CA 1
ATOM 600 C C . ASP A 1 81 ? -18.318 -0.801 11.002 1.00 65.88 81 ASP A C 1
ATOM 602 O O . ASP A 1 81 ? -17.673 -0.932 9.957 1.00 65.88 81 ASP A O 1
ATOM 606 N N . LEU A 1 82 ? -17.780 -1.009 12.206 1.00 64.81 82 LEU A N 1
ATOM 607 C CA . LEU A 1 82 ? -16.408 -1.431 12.464 1.00 64.81 82 LEU A CA 1
ATOM 608 C C . LEU A 1 82 ? -16.132 -2.827 11.910 1.00 64.81 82 LEU A C 1
ATOM 610 O O . LEU A 1 82 ? -14.977 -3.236 11.873 1.00 64.81 82 LEU A O 1
ATOM 614 N N . SER A 1 83 ? -17.162 -3.553 11.479 1.00 71.31 83 SER A N 1
ATOM 615 C CA . SER A 1 83 ? -17.014 -4.849 10.821 1.00 71.31 83 SER A CA 1
ATOM 616 C C . SER A 1 83 ? -16.645 -4.671 9.344 1.00 71.31 83 SER A C 1
ATOM 618 O O . SER A 1 83 ? -15.729 -5.328 8.845 1.00 71.31 83 SER A O 1
ATOM 620 N N . GLU A 1 84 ? -17.302 -3.735 8.655 1.00 78.62 84 GLU A N 1
ATOM 621 C CA . GLU A 1 84 ? -17.172 -3.540 7.204 1.00 78.62 84 GLU A CA 1
ATOM 622 C C . GLU A 1 84 ? -16.060 -2.553 6.823 1.00 78.62 84 GLU A C 1
ATOM 624 O O . GLU A 1 84 ? -15.353 -2.733 5.821 1.00 78.62 84 GLU A O 1
ATOM 629 N N . HIS A 1 85 ? -15.853 -1.519 7.641 1.00 78.94 85 HIS A N 1
ATOM 630 C CA . HIS A 1 85 ? -14.836 -0.497 7.398 1.00 78.94 85 HIS A CA 1
ATOM 631 C C . HIS A 1 85 ? -13.402 -1.062 7.282 1.00 78.94 85 HIS A C 1
ATOM 633 O O . HIS A 1 85 ? -12.738 -0.806 6.270 1.00 78.94 85 HIS A O 1
ATOM 639 N N . PRO A 1 86 ? -12.896 -1.881 8.227 1.00 82.38 86 PRO A N 1
ATOM 640 C CA . PRO A 1 86 ? -11.553 -2.444 8.104 1.00 82.38 86 PRO A CA 1
ATOM 641 C C . PRO A 1 86 ? -11.429 -3.451 6.964 1.00 82.38 86 PRO A C 1
ATOM 643 O O . PRO A 1 86 ? -10.345 -3.620 6.404 1.00 82.38 86 PRO A O 1
ATOM 646 N N . LYS A 1 87 ? -12.527 -4.099 6.566 1.00 85.44 87 LYS A N 1
ATOM 647 C CA . LYS A 1 87 ? -12.534 -5.010 5.419 1.00 85.44 87 LYS A CA 1
ATOM 648 C C . LYS A 1 87 ? -12.348 -4.260 4.101 1.00 85.44 87 LYS A C 1
ATOM 650 O O . LYS A 1 87 ? -11.545 -4.663 3.263 1.00 85.44 87 LYS A O 1
ATOM 655 N N . THR A 1 88 ? -13.008 -3.114 3.962 1.00 86.19 88 THR A N 1
ATOM 656 C CA . THR A 1 88 ? -12.832 -2.220 2.810 1.00 86.19 88 THR A CA 1
ATOM 657 C C . THR A 1 88 ? -11.409 -1.653 2.751 1.00 86.19 88 THR A C 1
ATOM 659 O O . THR A 1 88 ? -10.765 -1.684 1.701 1.00 86.19 88 THR A O 1
ATOM 662 N N . MET A 1 89 ? -10.880 -1.199 3.890 1.00 83.69 89 MET A N 1
ATOM 663 C CA . MET A 1 89 ? -9.527 -0.639 3.987 1.00 83.69 89 MET A CA 1
ATOM 664 C C . MET A 1 89 ? -8.427 -1.686 3.744 1.00 83.69 89 MET A C 1
ATOM 666 O O . MET A 1 89 ? -7.470 -1.437 3.011 1.00 83.69 89 MET A O 1
ATOM 670 N N . SER A 1 90 ? -8.580 -2.893 4.295 1.00 85.75 90 SER A N 1
ATOM 671 C CA . SER A 1 90 ? -7.653 -4.003 4.031 1.00 85.75 90 SER A CA 1
ATOM 672 C C . SER A 1 90 ? -7.670 -4.432 2.563 1.00 85.75 90 SER A C 1
ATOM 674 O O . SER A 1 90 ? -6.610 -4.687 1.996 1.00 85.75 90 SER A O 1
ATOM 676 N N . HIS A 1 91 ? -8.834 -4.431 1.906 1.00 91.06 91 HIS A N 1
ATOM 677 C CA . HIS A 1 91 ? -8.914 -4.667 0.465 1.00 91.06 91 HIS A CA 1
ATOM 678 C C . HIS A 1 91 ? -8.157 -3.595 -0.337 1.00 91.06 91 HIS A C 1
ATOM 680 O O . HIS A 1 91 ? -7.421 -3.930 -1.267 1.00 91.06 91 HIS A O 1
ATOM 686 N N . ALA A 1 92 ? -8.269 -2.319 0.048 1.00 89.31 92 ALA A N 1
ATOM 687 C CA . ALA A 1 92 ? -7.501 -1.239 -0.571 1.00 89.31 92 ALA A CA 1
ATOM 688 C C . ALA A 1 92 ? -5.983 -1.446 -0.415 1.00 89.31 92 ALA A C 1
ATOM 690 O O . ALA A 1 92 ? -5.241 -1.283 -1.384 1.00 89.31 92 ALA A O 1
ATOM 691 N N . LEU A 1 93 ? -5.528 -1.888 0.763 1.00 90.38 93 LEU A N 1
ATOM 692 C CA . LEU A 1 93 ? -4.118 -2.206 1.004 1.00 90.38 93 LEU A CA 1
ATOM 693 C C . LEU A 1 93 ? -3.625 -3.361 0.117 1.00 90.38 93 LEU A C 1
ATOM 695 O O . LEU A 1 93 ? -2.545 -3.271 -0.464 1.00 90.38 93 LEU A O 1
ATOM 699 N N . VAL A 1 94 ? -4.424 -4.421 -0.036 1.00 93.75 94 VAL A N 1
ATOM 700 C CA . VAL A 1 94 ? -4.088 -5.559 -0.911 1.00 93.75 94 VAL A CA 1
ATOM 701 C C . VAL A 1 94 ? -3.978 -5.121 -2.372 1.00 93.75 94 VAL A C 1
ATOM 703 O O . VAL A 1 94 ? -3.053 -5.531 -3.075 1.00 93.75 94 VAL A O 1
ATOM 706 N N . LEU A 1 95 ? -4.887 -4.264 -2.840 1.00 93.75 95 LEU A N 1
ATOM 707 C CA . LEU A 1 95 ? -4.818 -3.720 -4.195 1.00 93.75 95 LEU A CA 1
ATOM 708 C C . LEU A 1 95 ? -3.575 -2.848 -4.403 1.00 93.75 95 LEU A C 1
ATOM 710 O O . LEU A 1 95 ? -2.912 -2.988 -5.431 1.00 93.75 95 LEU A O 1
ATOM 714 N N . ALA A 1 96 ? -3.239 -1.988 -3.439 1.00 91.38 96 ALA A N 1
ATOM 715 C CA . ALA A 1 96 ? -2.024 -1.175 -3.482 1.00 91.38 96 ALA A CA 1
ATOM 716 C C . ALA A 1 96 ? -0.760 -2.052 -3.524 1.00 91.38 96 ALA A C 1
ATOM 718 O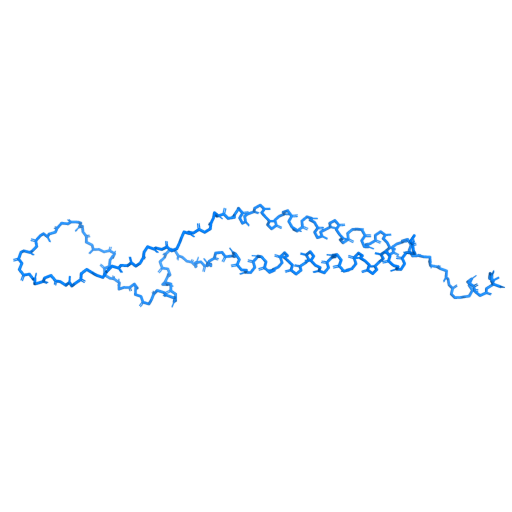 O . ALA A 1 96 ? 0.115 -1.836 -4.361 1.00 91.38 96 ALA A O 1
ATOM 719 N N . ALA A 1 97 ? -0.705 -3.105 -2.703 1.00 93.31 97 ALA A N 1
ATOM 720 C CA . ALA A 1 97 ? 0.400 -4.062 -2.701 1.00 93.31 97 ALA A CA 1
ATOM 721 C C . ALA A 1 97 ? 0.539 -4.794 -4.046 1.00 93.31 97 ALA A C 1
ATOM 723 O O . ALA A 1 97 ? 1.643 -4.938 -4.565 1.00 93.31 97 ALA A O 1
ATOM 724 N N . LYS A 1 98 ? -0.579 -5.193 -4.664 1.00 95.56 98 LYS A N 1
ATOM 725 C CA . LYS A 1 98 ? -0.572 -5.816 -5.995 1.00 95.56 98 LYS A CA 1
ATOM 726 C C . LYS A 1 98 ? -0.087 -4.857 -7.089 1.00 95.56 98 LYS A C 1
ATOM 728 O O . LYS A 1 98 ? 0.610 -5.286 -8.005 1.00 95.56 98 LYS A O 1
ATOM 733 N N . LYS A 1 99 ? -0.442 -3.568 -7.018 1.00 91.06 99 LYS A N 1
ATOM 734 C CA . LYS A 1 99 ? 0.088 -2.552 -7.944 1.00 91.06 99 LYS A CA 1
ATOM 735 C C . LYS A 1 99 ? 1.591 -2.357 -7.761 1.00 91.06 99 LYS A C 1
ATOM 737 O O . LYS A 1 99 ? 2.307 -2.282 -8.753 1.00 91.06 99 LYS A O 1
ATOM 742 N N . PHE A 1 100 ? 2.062 -2.308 -6.515 1.00 92.88 100 PHE A N 1
ATOM 743 C CA . PHE A 1 100 ? 3.490 -2.238 -6.211 1.00 92.88 100 PHE A CA 1
ATOM 744 C C . PHE A 1 100 ? 4.245 -3.434 -6.803 1.00 92.88 100 PHE A C 1
ATOM 746 O O . PHE A 1 100 ? 5.228 -3.233 -7.509 1.00 92.88 100 PHE A O 1
ATOM 753 N N . ASP A 1 101 ? 3.744 -4.654 -6.602 1.00 93.50 101 ASP A N 1
ATOM 754 C CA . ASP A 1 101 ? 4.335 -5.873 -7.167 1.00 93.50 101 ASP A CA 1
ATOM 755 C C . ASP A 1 101 ? 4.421 -5.820 -8.703 1.00 93.50 101 ASP A C 1
ATOM 757 O O . ASP A 1 101 ? 5.475 -6.074 -9.284 1.00 93.50 101 ASP A O 1
ATOM 761 N N . ALA A 1 102 ? 3.352 -5.372 -9.371 1.00 92.50 102 ALA A N 1
ATOM 762 C CA . ALA A 1 102 ? 3.347 -5.189 -10.822 1.00 92.50 102 ALA A CA 1
ATOM 763 C C . ALA A 1 102 ? 4.379 -4.148 -11.299 1.00 92.50 102 ALA A C 1
ATOM 765 O O . ALA A 1 102 ? 5.024 -4.349 -12.329 1.00 92.50 102 ALA A O 1
ATOM 766 N N . LEU A 1 103 ? 4.554 -3.049 -10.557 1.00 90.25 103 LEU A N 1
ATOM 767 C CA . LEU A 1 103 ? 5.564 -2.033 -10.861 1.00 90.25 103 LEU A CA 1
ATOM 768 C C . LEU A 1 103 ? 6.989 -2.555 -10.635 1.00 90.25 103 LEU A C 1
ATOM 770 O O . LEU A 1 103 ? 7.875 -2.247 -11.428 1.00 90.25 103 LEU A O 1
ATOM 774 N N . VAL A 1 104 ? 7.212 -3.375 -9.603 1.00 89.50 104 VAL A N 1
ATOM 775 C CA . VAL A 1 104 ? 8.502 -4.039 -9.362 1.00 89.50 104 VAL A CA 1
ATOM 776 C C . VAL A 1 104 ? 8.813 -5.030 -10.484 1.00 89.50 104 VAL A C 1
ATOM 778 O O . VAL A 1 104 ? 9.926 -5.032 -11.001 1.00 89.50 104 VAL A O 1
ATOM 781 N N . ALA A 1 105 ? 7.834 -5.826 -10.916 1.00 89.00 105 ALA A N 1
ATOM 782 C CA . ALA A 1 105 ? 8.000 -6.778 -12.015 1.00 89.00 105 ALA A CA 1
ATOM 783 C C . ALA A 1 105 ? 8.263 -6.099 -13.371 1.00 89.00 105 ALA A C 1
ATOM 785 O O . ALA A 1 105 ? 8.909 -6.681 -14.241 1.00 89.00 105 ALA A O 1
ATOM 786 N N . ALA A 1 106 ? 7.769 -4.873 -13.556 1.00 86.88 106 ALA A N 1
ATOM 787 C CA . ALA A 1 106 ? 7.994 -4.086 -14.762 1.00 86.88 106 ALA A CA 1
ATOM 788 C C . ALA A 1 106 ? 9.325 -3.309 -14.748 1.00 86.88 106 ALA A C 1
ATOM 790 O O . ALA A 1 106 ? 9.645 -2.657 -15.747 1.00 86.88 106 ALA A O 1
ATOM 791 N N . LEU A 1 107 ? 10.110 -3.375 -13.661 1.00 85.06 107 LEU A N 1
ATOM 792 C CA . LEU A 1 107 ? 11.437 -2.767 -13.624 1.00 85.06 107 LEU A CA 1
ATOM 793 C C . LEU A 1 107 ? 12.305 -3.342 -14.753 1.00 85.06 107 LEU A C 1
ATOM 795 O O . LEU A 1 107 ? 12.392 -4.563 -14.901 1.00 85.06 107 LEU A O 1
ATOM 799 N N . PRO A 1 108 ? 12.974 -2.491 -15.548 1.00 75.19 108 PRO A N 1
ATOM 800 C CA . PRO A 1 108 ? 13.890 -2.963 -16.569 1.00 75.19 108 PRO A CA 1
ATOM 801 C C . PRO A 1 108 ? 15.091 -3.634 -15.893 1.00 75.19 108 PRO A C 1
ATOM 803 O O . PRO A 1 108 ? 16.022 -2.970 -15.441 1.00 75.19 108 PRO A O 1
ATOM 806 N N . LEU A 1 109 ? 15.065 -4.966 -15.836 1.00 66.12 109 LEU A N 1
ATOM 807 C CA . LEU A 1 109 ? 16.160 -5.825 -15.380 1.00 66.12 109 LEU A CA 1
ATOM 808 C C . LEU A 1 109 ? 17.272 -5.880 -16.438 1.00 66.12 109 LEU A C 1
ATOM 810 O O . LEU A 1 109 ? 17.631 -6.946 -16.928 1.00 66.12 109 LEU A O 1
ATOM 814 N N . SER A 1 110 ? 17.788 -4.731 -16.857 1.00 63.19 110 SER A N 1
ATOM 815 C CA . SER A 1 110 ? 18.992 -4.717 -17.680 1.00 63.19 110 SER A CA 1
ATOM 816 C C . SER A 1 110 ? 20.179 -4.827 -16.731 1.00 63.19 110 SER A C 1
ATOM 818 O O . SER A 1 110 ? 20.373 -3.929 -15.908 1.00 63.19 110 SER A O 1
ATOM 820 N N . SER A 1 111 ? 20.953 -5.914 -16.840 1.00 65.88 111 SER A N 1
ATOM 821 C CA . SER A 1 111 ? 22.282 -6.018 -16.225 1.00 65.88 111 SER A CA 1
ATOM 822 C C . SER A 1 111 ? 23.060 -4.738 -16.538 1.00 65.88 111 SER A C 1
ATOM 824 O O . SER A 1 111 ? 22.952 -4.225 -17.657 1.00 65.88 111 SER A O 1
ATOM 826 N N . GLU A 1 112 ? 23.819 -4.194 -15.583 1.00 72.25 112 GLU A N 1
ATOM 827 C CA . GLU A 1 112 ? 24.653 -3.004 -15.824 1.00 72.25 112 GLU A CA 1
ATOM 828 C C . GLU A 1 112 ? 25.513 -3.194 -17.084 1.00 72.25 112 GLU A C 1
ATOM 830 O O . GLU A 1 112 ? 25.674 -2.269 -17.869 1.00 72.25 112 GLU A O 1
ATOM 835 N N . GLU A 1 113 ? 25.945 -4.429 -17.344 1.00 70.31 113 GLU A N 1
ATOM 836 C CA . GLU A 1 113 ? 26.678 -4.886 -18.529 1.00 70.31 113 GLU A CA 1
ATOM 837 C C . GLU A 1 113 ? 25.926 -4.659 -19.851 1.00 70.31 113 GLU A C 1
ATOM 839 O O . GLU A 1 113 ? 26.513 -4.232 -20.847 1.00 70.31 113 GLU A O 1
ATOM 844 N N . ASP A 1 114 ? 24.626 -4.961 -19.872 1.00 71.19 114 ASP A N 1
ATOM 845 C CA . ASP A 1 114 ? 23.760 -4.822 -21.044 1.00 71.19 114 ASP A CA 1
ATOM 846 C C . ASP A 1 114 ? 23.356 -3.366 -21.266 1.00 71.19 114 ASP A C 1
ATOM 848 O O . ASP A 1 114 ? 23.203 -2.931 -22.409 1.00 71.19 114 ASP A O 1
ATOM 852 N N . GLN A 1 115 ? 23.224 -2.590 -20.185 1.00 70.50 115 GLN A N 1
ATOM 853 C CA . GLN A 1 115 ? 23.044 -1.142 -20.281 1.00 70.50 115 GLN A CA 1
ATOM 854 C C . GLN A 1 115 ? 24.309 -0.478 -20.834 1.00 70.50 115 GLN A C 1
ATOM 856 O O . GLN A 1 115 ? 24.215 0.346 -21.742 1.00 70.50 115 GLN A O 1
ATOM 861 N N . LEU A 1 116 ? 25.487 -0.892 -20.353 1.00 74.44 116 LEU A N 1
ATOM 862 C CA . LEU A 1 116 ? 26.780 -0.353 -20.775 1.00 74.44 116 LEU A CA 1
ATOM 863 C C . LEU A 1 116 ? 27.136 -0.716 -22.223 1.00 74.44 116 LEU A C 1
ATOM 865 O O . LEU A 1 116 ? 27.811 0.052 -22.894 1.00 74.44 116 LEU A O 1
ATOM 869 N N . LYS A 1 117 ? 26.675 -1.867 -22.729 1.00 73.19 117 LYS A N 1
ATOM 870 C CA . LYS A 1 117 ? 26.830 -2.256 -24.146 1.00 73.19 117 LYS A CA 1
ATOM 871 C C . LYS A 1 117 ? 25.920 -1.487 -25.106 1.00 73.19 117 LYS A C 1
ATOM 873 O O . LYS A 1 117 ? 26.106 -1.589 -26.318 1.00 73.19 117 LYS A O 1
ATOM 878 N N . ARG A 1 118 ? 24.891 -0.813 -24.590 1.00 70.50 118 ARG A N 1
ATOM 879 C CA . ARG A 1 118 ? 23.852 -0.146 -25.388 1.00 70.50 118 ARG A CA 1
ATOM 880 C C . ARG A 1 118 ? 24.069 1.365 -25.523 1.00 70.50 118 ARG A C 1
ATOM 882 O O . ARG A 1 118 ? 23.399 1.979 -26.354 1.00 70.50 118 ARG A O 1
ATOM 889 N N . ILE A 1 119 ? 24.962 1.933 -24.713 1.00 70.56 119 ILE A N 1
ATOM 890 C CA . ILE A 1 119 ? 25.452 3.320 -24.786 1.00 70.56 119 ILE A CA 1
ATOM 891 C C . ILE A 1 119 ? 26.700 3.415 -25.665 1.00 70.56 119 ILE A C 1
ATOM 893 O O . ILE A 1 119 ? 26.904 4.510 -26.233 1.00 70.56 119 ILE A O 1
#

Sequence (119 aa):
MDIITQLQEQLNEMSMVAVNTFGTLQRDAPPVRLSNSYPDPLNPNPSPDDASKPQAQTNPGAPPAPLQVQPPAPPQPPALDLSEHPKTMSHALVLAAKKFDALVAALPLSSEEDQLKRI

pLDDT: mean 70.49, std 18.42, range [34.72, 95.56]

Secondary structure (DSSP, 8-state):
--HHHHHHHHHHHHHHHHHHHHHHHHHHPPP--SSTTSPPTTS----TTTTS--S-------PPPP---PPPPPPPPP---TTTHHHHHHHHHHHHHHHHHHHHHTS----HHHHHTT-

InterPro domains:
  IPR021384 Mediator complex, subunit Med21 [PF11221] (1-119)
  IPR021384 Mediator complex, subunit Med21 [PTHR13381] (1-119)
  IPR037212 Mediator complex, subunit Med7/Med21-like [SSF140718] (1-119)